Protein AF-A0ABD1CQR9-F1 (afdb_monomer_lite)

Structure (mmCIF, N/CA/C/O backbone):
data_AF-A0ABD1CQR9-F1
#
_entry.id   AF-A0ABD1CQR9-F1
#
loop_
_atom_site.group_PDB
_atom_site.id
_atom_site.type_symbol
_atom_site.label_atom_id
_atom_site.label_alt_id
_atom_site.label_comp_id
_atom_site.label_asym_id
_atom_site.label_entity_id
_atom_site.label_seq_id
_atom_site.pdbx_PDB_ins_code
_atom_site.Cartn_x
_atom_site.Cartn_y
_atom_site.Cartn_z
_atom_site.occupancy
_atom_site.B_iso_or_equiv
_atom_site.auth_seq_id
_atom_site.auth_comp_id
_atom_site.auth_asym_id
_atom_site.auth_atom_id
_atom_site.pdbx_PDB_model_num
ATOM 1 N N . MET A 1 1 ? -29.715 -29.839 72.479 1.00 40.62 1 MET A N 1
ATOM 2 C CA . MET A 1 1 ? -29.426 -29.655 71.038 1.00 40.62 1 MET A CA 1
ATOM 3 C C . MET A 1 1 ? -30.685 -30.059 70.261 1.00 40.62 1 MET A C 1
ATOM 5 O O . MET A 1 1 ? -30.909 -31.239 70.074 1.00 40.62 1 MET A O 1
ATOM 9 N N . ALA A 1 2 ? -31.726 -29.230 70.154 1.00 42.38 2 ALA A N 1
ATOM 10 C CA . ALA A 1 2 ? -31.905 -28.107 69.223 1.00 42.38 2 ALA A CA 1
ATOM 11 C C . ALA A 1 2 ? -31.872 -28.522 67.734 1.00 42.38 2 ALA A C 1
ATOM 13 O O . ALA A 1 2 ? -30.809 -28.780 67.190 1.00 42.38 2 ALA A O 1
ATOM 14 N N . GLY A 1 3 ? -33.044 -28.516 67.086 1.00 42.03 3 GLY A N 1
ATOM 15 C CA . GLY A 1 3 ? -33.210 -28.665 65.635 1.00 42.03 3 GLY A CA 1
ATOM 16 C C . GLY A 1 3 ? -34.651 -28.374 65.194 1.00 42.03 3 GLY A C 1
ATOM 17 O O . GLY A 1 3 ? -35.435 -29.285 64.963 1.00 42.03 3 GLY A O 1
ATOM 18 N N . LYS A 1 4 ? -35.033 -27.090 65.150 1.00 45.94 4 LYS A N 1
ATOM 19 C CA . LYS A 1 4 ? -36.355 -26.583 64.725 1.00 45.94 4 LYS A CA 1
ATOM 20 C C . LYS A 1 4 ? -36.390 -26.361 63.201 1.00 45.94 4 LYS A C 1
ATOM 22 O O . LYS A 1 4 ? -35.587 -25.564 62.738 1.00 45.94 4 LYS A O 1
ATOM 27 N N . ARG A 1 5 ? -37.431 -26.908 62.541 1.00 42.34 5 ARG A N 1
ATOM 28 C CA . ARG A 1 5 ? -38.255 -26.373 61.411 1.00 42.34 5 ARG A CA 1
ATOM 29 C C . ARG A 1 5 ? -37.505 -25.950 60.118 1.00 42.34 5 ARG A C 1
ATOM 31 O O . ARG A 1 5 ? -36.456 -25.333 60.169 1.00 42.34 5 ARG A O 1
ATOM 38 N N . ARG A 1 6 ? -38.064 -26.137 58.916 1.00 43.28 6 ARG A N 1
ATOM 39 C CA . ARG A 1 6 ? -39.086 -25.243 58.326 1.00 43.28 6 ARG A CA 1
ATOM 40 C C . ARG A 1 6 ? -39.656 -25.842 57.028 1.00 43.28 6 ARG A C 1
ATOM 42 O O . ARG A 1 6 ? -38.902 -26.197 56.131 1.00 43.28 6 ARG A O 1
ATOM 49 N N . HIS A 1 7 ? -40.985 -25.867 56.932 1.00 35.34 7 HIS A N 1
ATOM 50 C CA . HIS A 1 7 ? -41.724 -25.883 55.669 1.00 35.34 7 HIS A CA 1
ATOM 51 C C . HIS A 1 7 ? -41.501 -24.547 54.942 1.00 35.34 7 HIS A C 1
ATOM 53 O O . HIS A 1 7 ? -41.626 -23.492 55.563 1.00 35.34 7 HIS A O 1
ATOM 59 N N . GLY A 1 8 ? -41.169 -24.591 53.651 1.00 37.22 8 GLY A N 1
ATOM 60 C CA . GLY A 1 8 ? -41.141 -23.417 52.779 1.00 37.22 8 GLY A CA 1
ATOM 61 C C . GLY A 1 8 ? -42.484 -23.246 52.072 1.00 37.22 8 GLY A C 1
ATOM 62 O O . GLY A 1 8 ? -42.900 -24.125 51.322 1.00 37.22 8 GLY A O 1
ATOM 63 N N . GLU A 1 9 ? -43.158 -22.129 52.336 1.00 41.53 9 GLU A N 1
ATOM 64 C CA . GLU A 1 9 ? -44.396 -21.706 51.678 1.00 41.53 9 GLU A CA 1
ATOM 65 C C . GLU A 1 9 ? -44.145 -21.260 50.229 1.00 41.53 9 GLU A C 1
ATOM 67 O O . GLU A 1 9 ? -43.207 -20.520 49.927 1.00 41.53 9 GLU A O 1
ATOM 72 N N . SER A 1 10 ? -45.030 -21.677 49.324 1.00 39.88 10 SER A N 1
ATOM 73 C CA . SER A 1 10 ? -45.088 -21.239 47.932 1.00 39.88 10 SER A CA 1
ATOM 74 C C . SER A 1 10 ? -45.754 -19.860 47.824 1.00 39.88 10 SER A C 1
ATOM 76 O O . SER A 1 10 ? -46.963 -19.693 47.983 1.00 39.88 10 SER A O 1
ATOM 78 N N . GLY A 1 11 ? -44.948 -18.836 47.538 1.00 43.53 11 GLY A N 1
ATOM 79 C CA . GLY A 1 11 ? -45.418 -17.465 47.334 1.00 43.53 11 GLY A CA 1
ATOM 80 C C . GLY A 1 11 ? -46.300 -17.319 46.086 1.00 43.53 11 GLY A C 1
ATOM 81 O O . GLY A 1 11 ? -45.853 -17.537 44.959 1.00 43.53 11 GLY A O 1
ATOM 82 N N . LYS A 1 12 ? -47.556 -16.898 46.282 1.00 44.78 12 LYS A N 1
ATOM 83 C CA . LYS A 1 12 ? -48.500 -16.505 45.221 1.00 44.78 12 LYS A CA 1
ATOM 84 C C . LYS A 1 12 ? -47.951 -15.318 44.413 1.00 44.78 12 LYS A C 1
ATOM 86 O O . LYS A 1 12 ? -47.720 -14.240 44.960 1.00 44.78 12 LYS A O 1
ATOM 91 N N . ARG A 1 13 ? -47.796 -15.490 43.095 1.00 48.19 13 ARG A N 1
ATOM 92 C CA . ARG A 1 13 ? -47.448 -14.415 42.147 1.00 48.19 13 ARG A CA 1
ATOM 93 C C . ARG A 1 13 ? -48.627 -13.443 42.006 1.00 48.19 13 ARG A C 1
ATOM 95 O O . ARG A 1 13 ? -49.712 -13.847 41.598 1.00 48.19 13 ARG A O 1
ATOM 102 N N . LYS A 1 14 ? -48.422 -12.164 42.335 1.00 49.06 14 LYS A N 1
ATOM 103 C CA . LYS A 1 14 ? -49.403 -11.091 42.093 1.00 49.06 14 LYS A CA 1
ATOM 104 C C . LYS A 1 14 ? -49.391 -10.714 40.606 1.00 49.06 14 LYS A C 1
ATOM 106 O O . LYS A 1 14 ? -48.342 -10.378 40.066 1.00 49.06 14 LYS A O 1
ATOM 111 N N . SER A 1 15 ? -50.550 -10.771 39.953 1.00 52.16 15 SER A N 1
ATOM 112 C CA . SER A 1 15 ? -50.742 -10.371 38.555 1.00 52.16 15 SER A CA 1
ATOM 113 C C . SER A 1 15 ? -50.673 -8.847 38.409 1.00 52.16 15 SER A C 1
ATOM 115 O O . SER A 1 15 ? -51.504 -8.132 38.975 1.00 52.16 15 SER A O 1
ATOM 117 N N . VAL A 1 16 ? -49.702 -8.350 37.643 1.00 57.50 16 VAL A N 1
ATOM 118 C CA . VAL A 1 16 ? -49.576 -6.929 37.291 1.00 57.50 16 VAL A CA 1
ATOM 119 C C . VAL A 1 16 ? -50.618 -6.594 36.222 1.00 57.50 16 VAL A C 1
ATOM 121 O O . VAL A 1 16 ? -50.619 -7.190 35.148 1.00 57.50 16 VAL A O 1
ATOM 124 N N . LYS A 1 17 ? -51.528 -5.659 36.516 1.00 55.16 17 LYS A N 1
ATOM 125 C CA . LYS A 1 17 ? -52.494 -5.138 35.538 1.00 55.16 17 LYS A CA 1
ATOM 126 C C . LYS A 1 17 ? -51.797 -4.087 34.670 1.00 55.16 17 LYS A C 1
ATOM 128 O O . LYS A 1 17 ? -51.395 -3.048 35.183 1.00 55.16 17 LYS A O 1
ATOM 133 N N . ILE A 1 18 ? -51.653 -4.363 33.375 1.00 55.59 18 ILE A N 1
ATOM 134 C CA . ILE A 1 18 ? -51.069 -3.438 32.396 1.00 55.59 18 ILE A CA 1
ATOM 135 C C . ILE A 1 18 ? -52.205 -2.56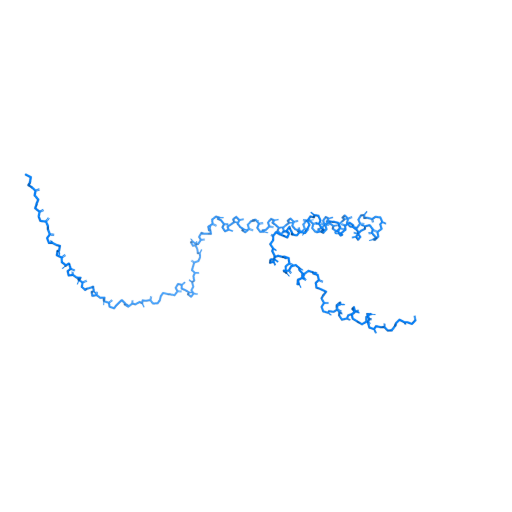8 31.848 1.00 55.59 18 ILE A C 1
ATOM 137 O O . ILE A 1 18 ? -53.094 -3.062 31.158 1.00 55.59 18 ILE A O 1
ATOM 141 N N . ALA A 1 19 ? -52.205 -1.281 32.195 1.00 60.53 19 ALA A N 1
ATOM 142 C CA . ALA A 1 19 ? -53.092 -0.300 31.577 1.00 60.53 19 ALA A CA 1
ATOM 143 C C . ALA A 1 19 ? -52.596 0.027 30.153 1.00 60.53 19 ALA A C 1
ATOM 145 O O . ALA A 1 19 ? -51.381 0.064 29.936 1.00 60.53 19 ALA A O 1
ATOM 146 N N . PRO A 1 20 ? -53.485 0.291 29.178 1.00 51.84 20 PRO A N 1
ATOM 147 C CA . PRO A 1 20 ? -53.064 0.627 27.825 1.00 51.84 20 PRO A CA 1
ATOM 148 C C . PRO A 1 20 ? -52.458 2.036 27.812 1.00 51.84 20 PRO A C 1
ATOM 150 O O . PRO A 1 20 ? -53.170 3.040 27.877 1.00 51.84 20 PRO A O 1
ATOM 153 N N . SER A 1 21 ? 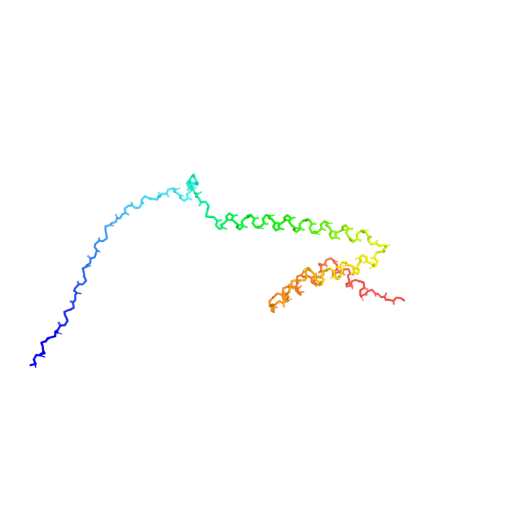-51.129 2.129 27.736 1.00 58.91 21 SER A N 1
ATOM 154 C CA . SER A 1 21 ? -50.458 3.404 27.497 1.00 58.91 21 SER A CA 1
ATOM 155 C C . SER A 1 21 ? -50.718 3.819 26.052 1.00 58.91 21 SER A C 1
ATOM 157 O O . SER A 1 21 ? -50.269 3.142 25.127 1.00 58.91 21 SER A O 1
ATOM 159 N N . LYS A 1 22 ? -51.425 4.932 25.838 1.00 60.31 22 LYS A N 1
ATOM 160 C CA . LYS A 1 22 ? -51.466 5.594 24.529 1.00 60.31 22 LYS A CA 1
ATOM 161 C C . LYS A 1 22 ? -50.042 6.047 24.194 1.00 60.31 22 LYS A C 1
ATOM 163 O O . LYS A 1 22 ? -49.596 7.080 24.689 1.00 60.31 22 LYS A O 1
ATOM 168 N N . SER A 1 23 ? -49.313 5.258 23.410 1.00 61.44 23 SER A N 1
ATOM 169 C CA . SER A 1 23 ? -47.995 5.632 22.911 1.00 61.44 23 SER A CA 1
ATOM 170 C C . SER A 1 23 ? -48.172 6.777 21.919 1.00 61.44 23 SER A C 1
ATOM 172 O O . SER A 1 23 ? -48.677 6.607 20.812 1.00 61.44 23 SER A O 1
ATOM 174 N N . LYS A 1 24 ? -47.784 7.986 22.328 1.00 64.56 24 LYS A N 1
ATOM 175 C CA . LYS A 1 24 ? -47.511 9.051 21.366 1.00 64.56 24 LYS A CA 1
ATOM 176 C C . LYS A 1 24 ? -46.311 8.580 20.549 1.00 64.56 24 LYS A C 1
ATOM 178 O O . LYS A 1 24 ? -45.231 8.423 21.109 1.00 64.56 24 LYS A O 1
ATOM 183 N N . ILE A 1 25 ? -46.516 8.301 19.265 1.00 62.72 25 ILE A N 1
ATOM 184 C CA . ILE A 1 25 ? -45.426 8.103 18.307 1.00 62.72 25 ILE A CA 1
ATOM 185 C C . ILE A 1 25 ? -44.619 9.402 18.325 1.00 62.72 25 ILE A C 1
ATOM 187 O O . ILE A 1 25 ? -45.125 10.444 17.907 1.00 62.72 25 ILE A O 1
ATOM 191 N N . SER A 1 26 ? -43.426 9.376 18.917 1.00 66.75 26 SER A N 1
ATOM 192 C CA . SER A 1 26 ? -42.556 10.544 18.918 1.00 66.75 26 SER A CA 1
ATOM 193 C C . SER A 1 26 ? -41.872 10.640 17.555 1.00 66.75 26 SER A C 1
ATOM 195 O O . SER A 1 26 ? -41.362 9.656 17.025 1.00 66.75 26 SER A O 1
ATOM 197 N N . ASN A 1 27 ? -41.887 11.835 16.960 1.00 66.12 27 ASN A N 1
ATOM 198 C CA . ASN A 1 27 ? -41.229 12.116 15.678 1.00 66.12 27 ASN A CA 1
ATOM 199 C C . ASN A 1 27 ? -39.692 12.165 15.796 1.00 66.12 27 ASN A C 1
ATOM 201 O O . ASN A 1 27 ? -39.016 12.521 14.832 1.00 66.12 27 ASN A O 1
ATOM 205 N N . ASP A 1 28 ? -39.132 11.786 16.948 1.00 67.75 28 ASP A N 1
ATOM 206 C CA . ASP A 1 28 ? -37.695 11.812 17.238 1.00 67.75 28 ASP A CA 1
ATOM 207 C C . ASP A 1 28 ? -36.890 10.919 16.277 1.00 67.75 28 ASP A C 1
ATOM 209 O O . ASP A 1 28 ? -35.703 11.148 16.063 1.00 67.75 28 ASP A O 1
ATOM 213 N N . SER A 1 29 ? -37.532 9.920 15.654 1.00 67.44 29 SER A N 1
ATOM 214 C CA . SER A 1 29 ? -36.911 9.103 14.605 1.00 67.44 29 SER A CA 1
ATOM 215 C C . SER A 1 29 ? -36.900 9.773 13.227 1.00 67.44 29 SER A C 1
ATOM 217 O O . SER A 1 29 ? -36.074 9.419 12.393 1.00 67.44 29 SER A O 1
ATOM 219 N N . VAL A 1 30 ? -37.836 10.692 12.962 1.00 76.88 30 VAL A N 1
ATOM 220 C CA . VAL A 1 30 ? -37.983 11.385 11.669 1.00 76.88 30 VAL A CA 1
ATOM 221 C C . VAL A 1 30 ? -37.059 12.601 11.607 1.00 76.88 30 VAL A C 1
ATOM 223 O O . VAL A 1 30 ? -36.476 12.876 10.561 1.00 76.88 30 VAL A O 1
ATOM 226 N N . TYR A 1 31 ? -36.872 13.287 12.739 1.00 79.00 31 TYR A N 1
ATOM 227 C CA . TYR A 1 31 ? -35.996 14.453 12.858 1.00 79.00 31 TYR A CA 1
ATOM 228 C C . TYR A 1 31 ? -35.098 14.336 14.096 1.00 79.00 31 TYR A C 1
ATOM 230 O O . TYR A 1 31 ? -35.364 14.984 15.110 1.00 79.00 31 TYR A O 1
ATOM 238 N N . PRO A 1 32 ? -34.043 13.503 14.049 1.00 76.81 32 PRO A N 1
ATOM 239 C CA . PRO A 1 32 ? -33.101 13.415 15.153 1.00 76.81 32 PRO A CA 1
ATOM 240 C C . PRO A 1 32 ? -32.367 14.752 15.325 1.00 76.81 32 PRO A C 1
ATOM 242 O O . PRO A 1 32 ? -31.690 15.224 14.409 1.00 76.81 32 PRO A O 1
ATOM 245 N N . ASP A 1 33 ? -32.491 15.360 16.504 1.00 77.81 33 ASP A N 1
ATOM 246 C CA . ASP A 1 33 ? -31.696 16.526 16.885 1.00 77.81 33 ASP A CA 1
ATOM 247 C C . ASP A 1 33 ? -30.356 16.068 17.483 1.00 77.81 33 ASP A C 1
ATOM 249 O O . ASP A 1 33 ? -30.300 15.438 18.542 1.00 77.81 33 ASP A O 1
ATOM 253 N N . TYR A 1 34 ? -29.260 16.388 16.795 1.00 79.38 34 TYR A N 1
ATOM 254 C CA . TYR A 1 34 ? -27.895 16.059 17.217 1.00 79.38 34 TYR A CA 1
ATOM 255 C C . TYR A 1 34 ? -27.225 17.185 18.015 1.00 79.38 34 TYR A C 1
ATOM 257 O O . TYR A 1 34 ? -26.043 17.073 18.338 1.00 79.38 34 TYR A O 1
ATOM 265 N N . SER A 1 35 ? -27.951 18.250 18.372 1.00 81.56 35 SER A N 1
ATOM 266 C CA . SER A 1 35 ? -27.420 19.406 19.114 1.00 81.56 35 SER A CA 1
ATOM 267 C C . SER A 1 35 ? -26.694 19.036 20.418 1.00 81.56 35 SER A C 1
ATOM 269 O O . SER A 1 35 ? -25.764 19.727 20.833 1.00 81.56 35 SER A O 1
ATOM 271 N N . LYS A 1 36 ? -27.077 17.921 21.051 1.00 82.00 36 LYS A N 1
ATOM 272 C CA . LYS A 1 36 ? -26.473 17.397 22.292 1.00 82.00 36 LYS A CA 1
ATOM 273 C C . LYS A 1 36 ? -25.635 16.133 22.082 1.00 82.00 36 LYS A C 1
ATOM 275 O O . LYS A 1 36 ? -25.192 15.526 23.057 1.00 82.00 36 LYS A O 1
ATOM 280 N N . PHE A 1 37 ? -25.434 15.701 20.838 1.00 82.56 37 PHE A N 1
ATOM 281 C CA . PHE A 1 37 ? -24.711 14.471 20.544 1.00 82.56 37 PHE A CA 1
ATOM 282 C C . PHE A 1 37 ? -23.207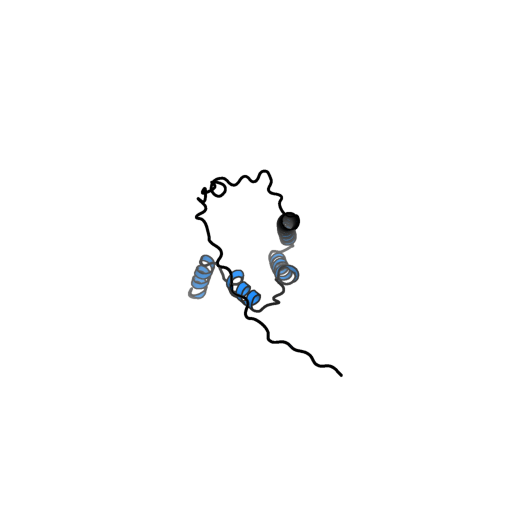 14.674 20.739 1.00 82.56 37 PHE A C 1
ATOM 284 O O . PHE A 1 37 ? -22.525 15.298 19.928 1.00 82.56 37 PHE A O 1
ATOM 291 N N . GLN A 1 38 ? -22.678 14.129 21.833 1.00 85.81 38 GLN A N 1
ATOM 292 C CA . GLN A 1 38 ? -21.244 14.107 22.088 1.00 85.81 38 GLN A CA 1
ATOM 293 C C . GLN A 1 38 ? -20.640 12.836 21.495 1.00 85.81 38 GLN A C 1
ATOM 295 O O . GLN A 1 38 ? -20.938 11.722 21.927 1.00 85.81 38 GLN A O 1
ATOM 300 N N . VAL A 1 39 ? -19.769 13.006 20.501 1.00 87.56 39 VAL A N 1
ATOM 301 C CA . VAL A 1 39 ? -19.001 11.895 19.936 1.00 87.56 39 VAL A CA 1
ATOM 302 C C . VAL A 1 39 ? -18.071 11.355 21.018 1.00 87.56 39 VAL A C 1
ATOM 304 O O . VAL A 1 39 ? -17.294 12.103 21.614 1.00 87.56 39 VAL A O 1
ATOM 307 N N . THR A 1 40 ? -18.130 10.049 21.274 1.00 93.19 40 THR A N 1
ATOM 308 C CA . THR A 1 40 ? -17.243 9.427 22.257 1.00 93.19 40 THR A CA 1
ATOM 309 C C . THR A 1 40 ? -15.789 9.571 21.813 1.00 93.19 40 THR A C 1
ATOM 311 O O . THR A 1 40 ? -15.447 9.423 20.636 1.00 93.19 40 THR A O 1
ATOM 314 N N . TYR A 1 41 ? -14.904 9.846 22.767 1.00 93.06 41 TYR A N 1
ATOM 315 C CA . TYR A 1 41 ? -13.488 10.081 22.485 1.00 93.06 41 TYR A CA 1
ATOM 316 C C . TYR A 1 41 ? -12.809 8.972 21.645 1.00 93.06 41 TYR A C 1
ATOM 318 O O . TYR A 1 41 ? -12.074 9.313 20.716 1.00 93.06 41 TYR A O 1
ATOM 326 N N . PRO A 1 42 ? -13.094 7.664 21.839 1.00 95.12 42 PRO A N 1
ATOM 327 C CA . PRO A 1 42 ? -12.533 6.609 20.991 1.00 95.12 42 PRO A CA 1
ATOM 328 C C . PRO A 1 42 ? -12.875 6.752 19.501 1.00 95.12 42 PRO A C 1
ATOM 330 O O . PRO A 1 42 ? -12.048 6.434 18.646 1.00 95.12 42 PRO A O 1
ATOM 333 N N . VAL A 1 43 ? -14.069 7.256 19.171 1.00 94.25 43 VAL A N 1
ATOM 334 C CA . VAL A 1 43 ? -14.490 7.480 17.779 1.00 94.25 43 VAL A CA 1
ATOM 335 C C . VAL A 1 43 ? -13.678 8.612 17.155 1.00 94.25 43 VAL A C 1
ATOM 337 O O . VAL A 1 43 ? -13.200 8.474 16.028 1.00 94.25 43 VAL A O 1
ATOM 340 N N . VAL A 1 44 ? -13.439 9.685 17.912 1.00 94.81 44 VAL A N 1
ATOM 341 C CA . VAL A 1 44 ? -12.573 10.794 17.487 1.00 94.81 44 VAL A CA 1
ATOM 342 C C . VAL A 1 44 ? -11.144 10.300 17.249 1.00 94.81 44 VAL A C 1
ATOM 344 O O . VAL A 1 44 ? -10.556 10.599 16.209 1.00 94.81 44 VAL A O 1
ATOM 347 N N . CYS A 1 45 ? -10.590 9.498 18.162 1.00 95.88 45 CYS A N 1
ATOM 348 C CA . CYS A 1 45 ? -9.254 8.916 18.006 1.00 95.88 45 CYS A CA 1
ATOM 349 C C . CYS A 1 45 ? -9.159 8.014 16.773 1.00 95.88 45 CYS A C 1
ATOM 351 O O . CYS A 1 45 ? -8.206 8.129 16.006 1.00 95.88 45 CYS A O 1
ATOM 353 N N . ARG A 1 46 ? -10.167 7.166 16.530 1.00 96.06 46 ARG A N 1
ATOM 354 C CA . ARG A 1 46 ? -10.226 6.316 15.333 1.00 96.06 46 ARG A CA 1
ATOM 355 C C . ARG A 1 46 ? -10.244 7.144 14.049 1.00 96.06 46 ARG A C 1
ATOM 357 O O . ARG A 1 46 ? -9.558 6.793 13.093 1.00 96.06 46 ARG A O 1
ATOM 364 N N . GLN A 1 47 ? -11.015 8.231 14.021 1.00 96.44 47 GLN A N 1
ATOM 365 C CA . GLN A 1 47 ? -11.067 9.130 12.869 1.00 96.44 47 GLN A CA 1
ATOM 366 C C . GLN A 1 47 ? -9.716 9.810 12.623 1.00 96.44 47 GLN A C 1
ATOM 368 O O . GLN A 1 47 ? -9.246 9.811 11.487 1.00 96.44 47 GLN A O 1
ATOM 373 N N . ARG A 1 48 ? -9.073 10.335 13.673 1.00 96.88 48 ARG A N 1
ATOM 374 C CA . ARG A 1 48 ? -7.738 10.953 13.583 1.00 96.88 48 ARG A CA 1
ATOM 375 C C . ARG A 1 48 ? -6.698 9.962 13.073 1.00 96.88 48 ARG A C 1
ATOM 377 O O . ARG A 1 48 ? -6.034 10.235 12.084 1.00 96.88 48 ARG A O 1
ATOM 384 N N . TYR A 1 49 ? -6.659 8.768 13.661 1.00 96.81 49 TYR A N 1
ATOM 385 C CA . TYR A 1 49 ? -5.759 7.703 13.229 1.00 96.81 49 TYR A CA 1
ATOM 386 C C . TYR A 1 49 ? -5.963 7.337 11.754 1.00 96.81 49 TYR A C 1
ATOM 388 O O . TYR A 1 49 ? -5.003 7.176 11.006 1.00 96.81 49 TYR A O 1
ATOM 396 N N . HIS A 1 50 ? -7.217 7.241 11.304 1.00 95.38 50 HIS A N 1
ATOM 397 C CA . HIS A 1 50 ? -7.511 6.978 9.899 1.00 95.38 50 HIS A CA 1
ATOM 398 C C . HIS A 1 50 ? -7.014 8.102 8.977 1.00 95.38 50 HIS A C 1
ATOM 400 O O . HIS A 1 50 ? -6.431 7.819 7.933 1.00 95.38 50 HIS A O 1
ATOM 406 N N . GLN A 1 51 ? -7.217 9.364 9.359 1.00 97.19 51 GLN A N 1
ATOM 407 C CA . GLN A 1 51 ? -6.735 10.514 8.590 1.00 97.19 51 GLN A CA 1
ATOM 408 C C . GLN A 1 51 ? -5.207 10.541 8.501 1.00 97.19 51 GLN A C 1
ATOM 410 O O . GLN A 1 51 ? -4.665 10.753 7.415 1.00 97.19 51 GLN A O 1
ATOM 415 N N . ASP A 1 52 ? -4.523 10.279 9.613 1.00 96.75 52 ASP A N 1
ATOM 416 C CA . ASP A 1 52 ? -3.064 10.232 9.664 1.00 96.75 52 ASP A CA 1
ATOM 417 C C . ASP A 1 52 ? -2.517 9.074 8.830 1.00 96.75 52 ASP A C 1
ATOM 419 O O . ASP A 1 52 ? -1.583 9.277 8.056 1.00 96.75 52 ASP A O 1
ATOM 423 N N . LYS A 1 53 ? -3.158 7.898 8.882 1.00 94.62 53 LYS A N 1
ATOM 424 C CA . LYS A 1 53 ? -2.830 6.774 7.997 1.00 94.62 53 LYS A CA 1
ATOM 425 C C . LYS A 1 53 ? -2.924 7.183 6.527 1.00 94.62 53 LYS A C 1
ATOM 427 O O . LYS A 1 53 ? -1.983 6.978 5.773 1.00 94.62 53 LYS A O 1
ATOM 432 N N . VAL A 1 54 ? -4.034 7.796 6.113 1.00 93.75 54 VAL A N 1
ATOM 433 C CA . VAL A 1 54 ? -4.218 8.227 4.716 1.00 93.75 54 VAL A CA 1
ATOM 434 C C . VAL A 1 54 ? -3.162 9.257 4.305 1.00 93.75 54 VAL A C 1
ATOM 436 O O . VAL A 1 54 ? -2.697 9.237 3.166 1.00 93.75 54 VAL A O 1
ATOM 439 N N . ARG A 1 55 ? -2.777 10.171 5.204 1.00 96.56 55 ARG A N 1
ATOM 440 C CA . ARG A 1 55 ? -1.715 11.152 4.941 1.00 96.56 55 ARG A CA 1
ATOM 441 C C . ARG A 1 55 ? -0.355 10.472 4.783 1.00 96.56 55 ARG A C 1
ATOM 443 O O . ARG A 1 55 ? 0.357 10.787 3.833 1.00 96.56 55 ARG A O 1
ATOM 450 N N . TYR A 1 56 ? -0.031 9.542 5.676 1.00 95.31 56 TYR A N 1
ATOM 451 C CA . TYR A 1 56 ? 1.189 8.746 5.615 1.00 95.31 56 TYR A CA 1
ATOM 452 C C . TYR A 1 56 ? 1.262 7.938 4.317 1.00 95.31 56 TYR A C 1
ATOM 454 O O . TYR A 1 56 ? 2.239 8.063 3.587 1.00 95.31 56 TYR A O 1
ATOM 462 N N . ASP A 1 57 ? 0.203 7.202 3.972 1.00 90.12 57 ASP A N 1
ATOM 463 C CA . ASP A 1 57 ? 0.160 6.362 2.770 1.00 90.12 57 ASP A CA 1
ATOM 464 C C . ASP A 1 57 ? 0.380 7.196 1.495 1.00 90.12 57 ASP A C 1
ATOM 466 O O . ASP A 1 57 ? 1.100 6.779 0.588 1.00 90.12 57 ASP A O 1
ATOM 470 N N . LYS A 1 58 ? -0.191 8.408 1.432 1.00 94.12 58 LYS A N 1
ATOM 471 C CA . LYS A 1 58 ? 0.028 9.342 0.315 1.00 94.12 58 LYS A CA 1
ATOM 472 C C . LYS A 1 58 ? 1.483 9.795 0.212 1.00 94.12 58 LYS A C 1
ATOM 474 O O . LYS A 1 58 ? 2.035 9.794 -0.887 1.00 94.12 58 LYS A O 1
ATOM 479 N N . GLN A 1 59 ? 2.087 10.189 1.333 1.00 96.44 59 GLN A N 1
ATOM 480 C CA . GLN A 1 59 ? 3.487 10.613 1.371 1.00 96.44 59 GLN A CA 1
ATOM 481 C C . GLN A 1 59 ? 4.412 9.458 0.976 1.00 96.44 59 GLN A C 1
ATOM 483 O O . GLN A 1 59 ? 5.275 9.619 0.119 1.00 96.44 59 GLN A O 1
ATOM 488 N N . PHE A 1 60 ? 4.168 8.273 1.531 1.00 92.62 60 PHE A N 1
ATOM 489 C CA . PHE A 1 60 ? 4.932 7.068 1.246 1.00 92.62 60 PHE A CA 1
ATOM 490 C C . PHE A 1 60 ? 4.889 6.698 -0.243 1.00 92.62 60 PHE A C 1
ATOM 492 O O . PHE A 1 60 ? 5.925 6.447 -0.853 1.00 92.62 60 PHE A O 1
ATOM 499 N N . GLN A 1 61 ? 3.707 6.726 -0.867 1.00 91.25 61 GLN A N 1
ATOM 500 C CA . GLN A 1 61 ? 3.567 6.469 -2.306 1.00 91.25 61 GLN A CA 1
ATOM 501 C C . GLN A 1 61 ? 4.311 7.499 -3.161 1.00 91.25 61 GLN A C 1
ATOM 503 O O . GLN A 1 61 ? 4.904 7.144 -4.182 1.00 91.25 61 GLN A O 1
ATOM 508 N N . TYR A 1 62 ? 4.278 8.771 -2.758 1.00 95.88 62 TYR A N 1
ATOM 509 C CA . TYR A 1 62 ? 5.010 9.830 -3.443 1.00 95.88 62 TYR A CA 1
ATOM 510 C C . TYR A 1 62 ? 6.525 9.603 -3.369 1.00 95.88 62 TYR A C 1
ATOM 512 O O . TYR A 1 62 ? 7.198 9.625 -4.399 1.00 95.88 62 TYR A O 1
ATOM 520 N N . GLU A 1 63 ? 7.051 9.326 -2.177 1.00 94.75 63 GLU A N 1
ATOM 521 C CA . GLU A 1 63 ? 8.476 9.061 -1.962 1.00 94.75 63 GLU A CA 1
ATOM 522 C C . GLU A 1 63 ? 8.945 7.824 -2.728 1.00 94.75 63 GLU A C 1
ATOM 524 O O . GLU A 1 63 ? 9.972 7.869 -3.403 1.00 94.75 63 GLU A O 1
ATOM 529 N N . LEU A 1 64 ? 8.157 6.747 -2.710 1.00 92.38 64 LEU A N 1
ATOM 530 C CA . LEU A 1 64 ? 8.466 5.516 -3.434 1.00 92.38 64 LEU A CA 1
ATOM 531 C C . LEU A 1 64 ? 8.572 5.767 -4.942 1.00 92.38 64 LEU A C 1
ATOM 533 O O . LEU A 1 64 ? 9.516 5.304 -5.580 1.00 92.38 64 LEU A O 1
ATOM 537 N N . LYS A 1 65 ? 7.659 6.571 -5.501 1.00 92.50 65 LYS A N 1
ATOM 538 C CA . LYS A 1 65 ? 7.710 6.970 -6.910 1.00 92.50 65 LYS A CA 1
ATOM 539 C C . LYS A 1 65 ? 8.950 7.806 -7.231 1.00 92.50 65 LYS A C 1
ATOM 541 O O . LYS A 1 65 ? 9.553 7.608 -8.281 1.00 92.50 65 LYS A O 1
ATOM 546 N N . MET A 1 66 ? 9.338 8.730 -6.353 1.00 96.06 66 MET A N 1
ATOM 547 C CA . MET A 1 66 ? 10.544 9.538 -6.563 1.00 96.06 66 MET A CA 1
ATOM 548 C C . MET A 1 66 ? 11.813 8.686 -6.515 1.00 96.06 66 MET A C 1
ATOM 550 O O . MET A 1 66 ? 12.678 8.837 -7.373 1.00 96.06 66 MET A O 1
ATOM 554 N N . LEU A 1 67 ? 11.893 7.735 -5.584 1.00 94.12 67 LEU A N 1
ATOM 555 C CA . LEU A 1 67 ? 13.008 6.789 -5.501 1.00 94.12 67 LEU A CA 1
ATOM 556 C C . LEU A 1 67 ? 13.103 5.882 -6.731 1.00 94.12 67 LEU A C 1
ATOM 558 O O . LEU A 1 67 ? 14.206 5.578 -7.185 1.00 94.12 67 LEU A O 1
ATOM 562 N N . GLU A 1 68 ? 11.961 5.472 -7.280 1.00 93.31 68 GLU A N 1
ATOM 563 C CA . GLU A 1 68 ? 11.895 4.687 -8.512 1.00 93.31 68 GLU A CA 1
ATOM 564 C C . GLU A 1 68 ? 12.392 5.495 -9.723 1.00 93.31 68 GLU A C 1
ATOM 566 O O . GLU A 1 68 ? 13.159 4.976 -10.531 1.00 93.31 68 GLU A O 1
ATOM 571 N N . LEU A 1 69 ? 12.018 6.778 -9.814 1.00 93.81 69 LEU A N 1
ATOM 572 C CA . LEU A 1 69 ? 12.472 7.695 -10.869 1.00 93.81 69 LEU A CA 1
ATOM 573 C C . LEU A 1 69 ? 13.956 8.067 -10.759 1.00 93.81 69 LEU A C 1
ATOM 575 O O . LEU A 1 69 ? 14.576 8.390 -11.766 1.00 93.81 69 LEU A O 1
ATOM 579 N N . MET A 1 70 ? 14.524 8.027 -9.554 1.00 95.94 70 MET A N 1
ATOM 580 C CA . MET A 1 70 ? 15.941 8.305 -9.311 1.00 95.94 70 MET A CA 1
ATOM 581 C C . MET A 1 70 ? 16.883 7.167 -9.738 1.00 95.94 70 MET A C 1
ATOM 583 O O . MET A 1 70 ? 18.098 7.333 -9.654 1.00 95.94 70 MET A O 1
ATOM 587 N N . GLN A 1 71 ? 16.366 6.010 -10.161 1.00 96.12 71 GLN A N 1
ATOM 588 C CA . GLN A 1 71 ? 17.216 4.901 -10.594 1.00 96.12 71 GLN A CA 1
ATOM 589 C C . GLN A 1 71 ? 17.839 5.163 -11.971 1.00 96.12 71 GLN A C 1
ATOM 591 O O . GLN A 1 71 ? 17.213 5.726 -12.865 1.00 96.12 71 GLN A O 1
ATOM 596 N N . ASN A 1 72 ? 19.073 4.691 -12.161 1.00 95.00 72 ASN A N 1
ATOM 597 C CA . ASN A 1 72 ? 19.847 4.932 -13.384 1.00 95.00 72 ASN A CA 1
ATOM 598 C C . ASN A 1 72 ? 19.306 4.185 -14.614 1.00 95.00 72 ASN A C 1
ATOM 600 O O . ASN A 1 72 ? 19.562 4.597 -15.745 1.00 95.00 72 ASN A O 1
ATOM 604 N N . SER A 1 73 ? 18.581 3.079 -14.417 1.00 95.81 73 SER A N 1
ATOM 605 C CA . SER A 1 73 ? 17.958 2.322 -15.502 1.00 95.81 73 SER A CA 1
ATOM 606 C C . SER A 1 73 ? 16.548 1.859 -15.145 1.00 95.81 73 SER A C 1
ATOM 608 O O . SER A 1 73 ? 16.205 1.658 -13.977 1.00 95.81 73 SER A O 1
ATOM 610 N N . ALA A 1 74 ? 15.737 1.610 -16.177 1.00 92.31 74 ALA A N 1
ATOM 611 C CA . ALA A 1 74 ? 14.408 1.022 -16.019 1.00 92.31 74 ALA A CA 1
ATOM 612 C C . ALA A 1 74 ? 14.456 -0.368 -15.354 1.00 92.31 74 ALA A C 1
ATOM 614 O O . ALA A 1 74 ? 13.525 -0.757 -14.651 1.00 92.31 74 ALA A O 1
ATOM 615 N N . TYR A 1 75 ? 15.550 -1.113 -15.542 1.00 94.38 75 TYR A N 1
ATOM 616 C CA . TYR A 1 75 ? 15.736 -2.414 -14.906 1.00 94.38 75 TYR A CA 1
ATOM 617 C C . TYR A 1 75 ? 15.958 -2.287 -13.393 1.00 94.38 75 TYR A C 1
ATOM 619 O O . TYR A 1 75 ? 15.380 -3.048 -12.613 1.00 94.38 75 TYR A O 1
ATOM 627 N N . ASP A 1 76 ? 16.746 -1.297 -12.974 1.00 95.56 76 ASP A N 1
ATOM 628 C CA . ASP A 1 76 ? 17.014 -1.035 -11.558 1.00 95.56 76 ASP A CA 1
ATOM 629 C C . ASP A 1 76 ? 15.770 -0.496 -10.854 1.00 95.56 76 ASP A C 1
ATOM 631 O O . ASP A 1 76 ? 15.429 -0.964 -9.770 1.00 95.56 76 ASP A O 1
ATOM 635 N N . SER A 1 77 ? 15.024 0.388 -11.522 1.00 93.06 77 SER A N 1
ATOM 636 C CA . SER A 1 77 ? 13.692 0.845 -11.104 1.00 93.06 77 SER A CA 1
ATOM 637 C C . SER A 1 77 ? 12.731 -0.331 -10.873 1.00 93.06 77 SER A C 1
ATOM 639 O O . SER A 1 77 ? 12.179 -0.475 -9.779 1.00 93.06 77 SER A O 1
ATOM 641 N N . MET A 1 78 ? 12.616 -1.251 -11.839 1.00 92.38 78 MET A N 1
ATOM 642 C CA . MET A 1 78 ? 11.789 -2.456 -11.704 1.00 92.38 78 MET A CA 1
ATOM 643 C C . MET A 1 78 ? 12.234 -3.331 -10.520 1.00 92.38 78 MET A C 1
ATOM 645 O O . MET A 1 78 ? 11.399 -3.826 -9.754 1.00 92.38 78 MET A O 1
ATOM 649 N N . ARG A 1 79 ? 13.544 -3.565 -10.362 1.00 93.25 79 ARG A N 1
ATOM 650 C CA . ARG A 1 79 ? 14.066 -4.383 -9.257 1.00 93.25 79 ARG A CA 1
ATOM 651 C C . ARG A 1 79 ? 13.836 -3.733 -7.902 1.00 93.25 79 ARG A C 1
ATOM 653 O O . ARG A 1 79 ? 13.444 -4.451 -6.979 1.00 93.25 79 ARG A O 1
ATOM 660 N N . PHE A 1 80 ? 14.057 -2.427 -7.798 1.00 92.88 80 PHE A N 1
ATOM 661 C CA . PHE A 1 80 ? 13.787 -1.634 -6.606 1.00 92.88 80 PHE A CA 1
ATOM 662 C C . PHE A 1 80 ? 12.316 -1.761 -6.208 1.00 92.88 80 PHE A C 1
ATOM 664 O O . PHE A 1 80 ? 12.026 -2.207 -5.099 1.00 92.88 80 PHE A O 1
ATOM 671 N N . HIS A 1 81 ? 11.397 -1.502 -7.144 1.00 89.88 81 HIS A N 1
ATOM 672 C CA . HIS A 1 81 ? 9.958 -1.624 -6.915 1.00 89.88 81 HIS A CA 1
ATOM 673 C C . HIS A 1 81 ? 9.584 -3.018 -6.387 1.00 89.88 81 HIS A C 1
ATOM 675 O O . HIS A 1 81 ? 8.880 -3.149 -5.385 1.00 89.88 81 HIS A O 1
ATOM 681 N N . ARG A 1 82 ? 10.120 -4.080 -7.006 1.00 87.56 82 ARG A N 1
ATOM 682 C CA . ARG A 1 82 ? 9.886 -5.464 -6.566 1.00 87.56 82 ARG A CA 1
ATOM 683 C C . ARG A 1 82 ? 10.432 -5.742 -5.163 1.00 87.56 82 ARG A C 1
ATOM 685 O O . ARG A 1 82 ? 9.762 -6.420 -4.391 1.00 87.56 82 ARG A O 1
ATOM 692 N N . HIS A 1 83 ? 11.632 -5.264 -4.837 1.00 89.00 83 HIS A N 1
ATOM 693 C CA . HIS A 1 83 ? 12.237 -5.495 -3.521 1.00 89.00 83 HIS A CA 1
ATOM 694 C C . HIS A 1 83 ? 11.456 -4.780 -2.425 1.00 89.00 83 HIS A C 1
ATOM 696 O O . HIS A 1 83 ? 11.108 -5.410 -1.433 1.00 89.00 83 HIS A O 1
ATOM 702 N N . VAL A 1 84 ? 11.117 -3.508 -2.635 1.00 87.19 84 VAL A N 1
ATOM 703 C CA . VAL A 1 84 ? 10.319 -2.721 -1.687 1.00 87.19 84 VAL A CA 1
ATOM 704 C C . VAL A 1 84 ? 8.938 -3.350 -1.486 1.00 87.19 84 VAL A C 1
ATOM 706 O O . VAL A 1 84 ? 8.487 -3.504 -0.353 1.00 87.19 84 VAL A O 1
ATOM 709 N N . ALA A 1 85 ? 8.293 -3.815 -2.561 1.00 82.81 85 ALA A N 1
ATOM 710 C CA . ALA A 1 85 ? 7.010 -4.506 -2.469 1.00 82.81 85 ALA A CA 1
ATOM 711 C C . ALA A 1 85 ? 7.056 -5.752 -1.561 1.00 82.81 85 ALA A C 1
ATOM 713 O O . ALA A 1 85 ? 6.100 -6.019 -0.840 1.00 82.81 85 ALA A O 1
ATOM 714 N N . ILE A 1 86 ? 8.162 -6.503 -1.586 1.00 78.69 86 ILE A N 1
ATOM 715 C CA . ILE A 1 86 ? 8.332 -7.740 -0.808 1.00 78.69 86 ILE A CA 1
ATOM 716 C C . ILE A 1 86 ? 8.728 -7.450 0.643 1.00 78.69 86 ILE A C 1
ATOM 718 O O . ILE A 1 86 ? 8.295 -8.162 1.545 1.00 78.69 86 ILE A O 1
ATOM 722 N N . THR A 1 87 ? 9.566 -6.441 0.885 1.00 79.25 87 THR A N 1
ATOM 723 C CA . THR A 1 87 ? 10.157 -6.216 2.212 1.00 79.25 87 THR A CA 1
ATOM 724 C C . THR A 1 87 ? 9.334 -5.300 3.107 1.00 79.25 87 THR A C 1
ATOM 726 O O . THR A 1 87 ? 9.368 -5.482 4.322 1.00 79.25 87 THR A O 1
ATOM 729 N N . THR A 1 88 ? 8.608 -4.325 2.549 1.00 75.62 88 THR A N 1
ATOM 730 C CA . THR A 1 88 ? 7.915 -3.294 3.347 1.00 75.62 88 THR A CA 1
ATOM 731 C C . THR A 1 88 ? 6.405 -3.277 3.149 1.00 75.62 88 THR A C 1
ATOM 733 O O . THR A 1 88 ? 5.666 -3.035 4.099 1.00 75.62 88 THR A O 1
ATOM 736 N N . LEU A 1 89 ? 5.937 -3.537 1.928 1.00 70.69 89 LEU A N 1
ATOM 737 C CA . LEU A 1 89 ? 4.516 -3.478 1.566 1.00 70.69 89 LEU A CA 1
ATOM 738 C C . LEU A 1 89 ? 3.812 -4.828 1.626 1.00 70.69 89 LEU A C 1
ATOM 740 O O . LEU A 1 89 ? 2.581 -4.880 1.578 1.00 70.69 89 LEU A O 1
ATOM 744 N N . TRP A 1 90 ? 4.574 -5.915 1.706 1.00 69.25 90 TRP A N 1
ATOM 745 C CA . TRP A 1 90 ? 3.998 -7.237 1.818 1.00 69.25 90 TRP A CA 1
ATOM 746 C C . TRP A 1 90 ? 3.267 -7.316 3.157 1.00 69.25 90 TRP A C 1
ATOM 748 O O . TRP A 1 90 ? 3.911 -7.166 4.201 1.00 69.25 90 TRP A O 1
ATOM 758 N N . PRO A 1 91 ? 1.937 -7.528 3.173 1.00 61.69 91 PRO A N 1
ATOM 759 C CA . PRO A 1 91 ? 1.270 -7.815 4.426 1.00 61.69 91 PRO A CA 1
ATOM 760 C C . PRO A 1 91 ? 1.967 -9.052 4.976 1.00 61.69 91 PRO A C 1
ATOM 762 O O . PRO A 1 91 ? 2.124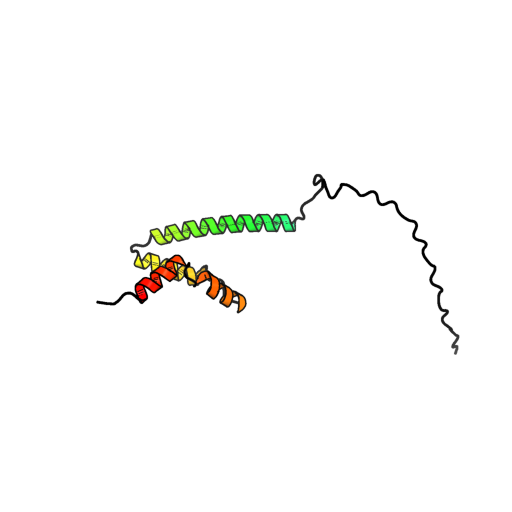 -10.027 4.233 1.00 61.69 91 PRO A O 1
ATOM 765 N N . PRO A 1 92 ? 2.449 -9.040 6.222 1.00 59.31 92 PRO A N 1
ATOM 766 C CA . PRO A 1 92 ? 2.984 -10.256 6.775 1.00 59.31 92 PRO A CA 1
ATOM 767 C C . PRO A 1 92 ? 1.818 -11.246 6.770 1.00 59.31 92 PRO A C 1
ATOM 769 O O . PRO A 1 92 ? 0.792 -11.025 7.410 1.00 59.31 92 PRO A O 1
ATOM 772 N N . LEU A 1 93 ? 1.919 -12.246 5.893 1.00 60.34 93 LEU A N 1
ATOM 773 C CA . LEU A 1 93 ? 0.865 -13.206 5.598 1.00 60.34 93 LEU A CA 1
ATOM 774 C C . LEU A 1 93 ? 0.737 -14.134 6.803 1.00 60.34 93 LEU A C 1
ATOM 776 O O . LEU A 1 93 ? 1.190 -15.276 6.786 1.00 60.34 93 LEU A O 1
ATOM 780 N N . HIS A 1 94 ? 0.196 -13.604 7.890 1.00 59.03 94 HIS A N 1
ATOM 781 C CA . HIS A 1 94 ? 0.128 -14.288 9.166 1.00 59.03 94 HIS A CA 1
ATOM 782 C C . HIS A 1 94 ? -1.017 -15.301 9.171 1.00 59.03 94 HIS A C 1
ATOM 784 O O . HIS A 1 94 ? -0.955 -16.288 9.902 1.00 59.03 94 HIS A O 1
ATOM 790 N N . THR A 1 95 ? -2.034 -15.104 8.320 1.00 75.81 95 THR A N 1
ATOM 791 C CA . THR A 1 95 ? -3.231 -15.948 8.286 1.00 75.81 95 THR A CA 1
ATOM 792 C C . THR A 1 95 ? -3.513 -16.511 6.892 1.00 75.81 95 THR A C 1
ATOM 794 O O . THR A 1 95 ? -3.475 -15.797 5.894 1.00 75.81 95 THR A O 1
ATOM 797 N N . LYS A 1 96 ? -3.937 -17.783 6.813 1.00 79.38 96 LYS A N 1
ATOM 798 C CA . LYS A 1 96 ? -4.350 -18.447 5.555 1.00 79.38 96 LYS A CA 1
ATOM 799 C C . LYS A 1 96 ? -5.377 -17.638 4.743 1.00 79.38 96 LYS A C 1
ATOM 801 O O . LYS A 1 96 ? -5.281 -17.573 3.525 1.00 79.38 96 LYS A O 1
ATOM 806 N N . LYS A 1 97 ? -6.312 -16.964 5.422 1.00 80.75 97 LYS A N 1
ATOM 807 C CA . LYS A 1 97 ? -7.322 -16.098 4.786 1.00 80.75 97 LYS A CA 1
ATOM 808 C C . LYS A 1 97 ? -6.710 -14.895 4.064 1.00 80.75 97 LYS A C 1
ATOM 810 O O . LYS A 1 97 ? -7.208 -14.494 3.019 1.00 80.75 97 LYS A O 1
ATOM 815 N N . GLU A 1 98 ? -5.642 -14.320 4.612 1.00 76.75 98 GLU A N 1
ATOM 816 C CA . GLU A 1 98 ? -4.940 -13.183 4.007 1.00 76.75 98 GLU A CA 1
ATOM 817 C C . GLU A 1 98 ? -4.161 -13.640 2.771 1.00 76.75 98 GLU A C 1
ATOM 819 O O . GLU A 1 98 ? -4.174 -12.951 1.756 1.00 76.75 98 GLU A O 1
ATOM 824 N N . ILE A 1 99 ? -3.579 -14.846 2.814 1.00 77.44 99 ILE A N 1
ATOM 825 C CA . ILE A 1 99 ? -2.927 -15.483 1.660 1.00 77.44 99 ILE A CA 1
ATOM 826 C C . ILE A 1 99 ? -3.934 -15.694 0.529 1.00 77.44 99 ILE A C 1
ATOM 828 O O . ILE A 1 99 ? -3.698 -15.260 -0.595 1.00 77.44 99 ILE A O 1
ATOM 832 N N . GLU A 1 100 ? -5.075 -16.320 0.824 1.00 82.88 100 GLU A N 1
ATOM 833 C CA . GLU A 1 100 ? -6.132 -16.571 -0.163 1.00 82.88 100 GLU A CA 1
ATOM 834 C C . GLU A 1 100 ? -6.679 -15.265 -0.760 1.00 82.88 100 GLU A C 1
ATOM 836 O O . GLU A 1 100 ? -6.856 -15.166 -1.974 1.00 82.88 100 GLU A O 1
ATOM 841 N N . TYR A 1 101 ? -6.876 -14.233 0.067 1.00 80.12 101 TYR A N 1
ATOM 842 C CA . TYR A 1 101 ? -7.319 -12.914 -0.387 1.00 80.12 101 TYR A CA 1
ATOM 843 C C . TYR A 1 101 ? -6.302 -12.243 -1.319 1.00 80.12 101 TYR A C 1
ATOM 845 O O . TYR A 1 101 ? -6.676 -11.704 -2.362 1.00 80.12 101 TYR A O 1
ATOM 853 N N . VAL A 1 102 ? -5.013 -12.285 -0.972 1.00 75.19 102 VAL A N 1
ATOM 854 C CA . VAL A 1 102 ? -3.948 -11.696 -1.794 1.00 75.19 102 VAL A CA 1
ATOM 855 C C . VAL A 1 102 ? -3.795 -12.451 -3.117 1.00 75.19 102 VAL A C 1
ATOM 857 O O . VAL A 1 102 ? -3.683 -11.820 -4.169 1.00 75.19 102 VAL A O 1
ATOM 860 N N . LEU A 1 103 ? -3.868 -13.784 -3.097 1.00 73.81 103 LEU A N 1
ATOM 861 C CA . LEU A 1 103 ? -3.837 -14.603 -4.310 1.00 73.81 103 LEU A CA 1
ATOM 862 C C . LEU A 1 103 ? -5.016 -14.304 -5.250 1.00 73.81 103 LEU A C 1
ATOM 864 O O . LEU A 1 103 ? -4.796 -14.175 -6.453 1.00 73.81 103 LEU A O 1
ATOM 868 N N . ASP A 1 104 ? -6.237 -14.130 -4.732 1.00 77.44 104 ASP A N 1
ATOM 869 C CA . ASP A 1 104 ? -7.402 -13.812 -5.576 1.00 77.44 104 ASP A CA 1
ATOM 870 C C . ASP A 1 104 ? -7.412 -12.357 -6.076 1.00 77.44 104 ASP A C 1
ATOM 872 O O . ASP A 1 104 ? -7.860 -12.097 -7.193 1.00 77.44 104 ASP A O 1
ATOM 876 N N . LYS A 1 105 ? -6.944 -11.389 -5.271 1.00 72.25 105 LYS A N 1
ATOM 877 C CA . LYS A 1 105 ? -7.092 -9.954 -5.584 1.00 72.25 105 LYS A CA 1
ATOM 878 C C . LYS A 1 105 ? -5.863 -9.280 -6.177 1.00 72.25 105 LYS A C 1
ATOM 880 O O . LYS A 1 105 ? -6.032 -8.429 -7.043 1.00 72.25 105 LYS A O 1
ATOM 885 N N . PHE A 1 106 ? -4.658 -9.611 -5.721 1.00 68.12 106 PHE A N 1
ATOM 886 C CA . PHE A 1 106 ? -3.439 -8.898 -6.125 1.00 68.12 106 PHE A CA 1
ATOM 887 C C . PHE A 1 106 ? -2.728 -9.555 -7.307 1.00 68.12 106 PHE A C 1
ATOM 889 O O . PHE A 1 106 ? -2.263 -8.858 -8.202 1.00 68.12 106 PHE A O 1
ATOM 896 N N . PHE A 1 1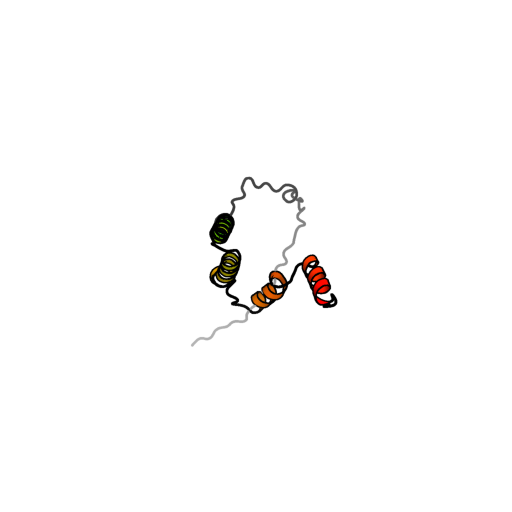07 ? -2.659 -10.888 -7.339 1.00 67.38 107 PHE A N 1
ATOM 897 C CA . PHE A 1 107 ? -1.974 -11.618 -8.417 1.00 67.38 107 PHE A CA 1
ATOM 898 C C . PHE A 1 107 ? -2.845 -11.874 -9.644 1.00 67.38 107 PHE A C 1
ATOM 900 O O . PHE A 1 107 ? -2.384 -12.424 -10.647 1.00 67.38 107 PHE A O 1
ATOM 907 N N . ARG A 1 108 ? -4.110 -11.465 -9.586 1.00 74.19 108 ARG A N 1
ATOM 908 C CA . ARG A 1 108 ? -5.055 -11.651 -10.672 1.00 74.19 108 ARG A CA 1
ATOM 909 C C . ARG A 1 108 ? -4.977 -10.460 -11.621 1.00 74.19 108 ARG A C 1
ATOM 911 O O . ARG A 1 108 ? -5.298 -9.333 -11.258 1.00 74.19 108 ARG A O 1
ATOM 918 N N . LEU A 1 109 ? -4.541 -10.725 -12.851 1.00 77.31 109 LEU A N 1
ATOM 919 C CA . LEU A 1 109 ? -4.532 -9.723 -13.914 1.00 77.31 109 LEU A CA 1
ATOM 920 C C . LEU A 1 109 ? -5.969 -9.207 -14.144 1.00 77.31 109 LEU A C 1
ATOM 922 O O . LEU A 1 109 ? -6.903 -10.016 -14.182 1.00 77.31 109 LEU A O 1
ATOM 926 N N . PRO A 1 110 ? -6.174 -7.888 -14.314 1.00 83.19 110 PRO A N 1
ATOM 927 C CA . PRO A 1 110 ? -7.464 -7.348 -14.721 1.00 83.19 110 PRO A CA 1
ATOM 928 C C . PRO A 1 110 ? -7.873 -7.934 -16.073 1.00 83.19 110 PRO A C 1
ATOM 930 O O . PRO A 1 110 ? -7.031 -8.115 -16.953 1.00 83.19 110 PRO A O 1
ATOM 933 N N . ASP A 1 111 ? -9.174 -8.159 -16.275 1.00 83.06 111 ASP A N 1
ATOM 934 C CA . ASP A 1 111 ? -9.705 -8.936 -17.408 1.00 83.06 111 ASP A CA 1
ATOM 935 C C . ASP A 1 111 ? -9.174 -8.497 -18.782 1.00 83.06 111 ASP A C 1
ATOM 937 O O . ASP A 1 111 ? -8.949 -9.329 -19.662 1.00 83.06 111 ASP A O 1
ATOM 941 N N . LYS A 1 112 ? -8.926 -7.194 -18.971 1.00 87.31 112 LYS A N 1
ATOM 942 C CA . LYS A 1 112 ? -8.319 -6.649 -20.197 1.00 87.31 112 LYS A CA 1
ATOM 943 C C . LYS A 1 112 ? -6.897 -7.171 -20.436 1.00 87.31 112 LYS A C 1
ATOM 945 O O . LYS A 1 112 ? -6.562 -7.531 -21.560 1.00 87.31 112 LYS A O 1
ATOM 950 N N . GLN A 1 113 ? -6.068 -7.208 -19.394 1.00 86.94 113 GLN A N 1
ATOM 951 C CA . GLN A 1 113 ? -4.697 -7.716 -19.474 1.00 86.94 113 GLN A CA 1
ATOM 952 C C . GLN A 1 113 ? -4.688 -9.236 -19.638 1.00 86.94 113 GLN A C 1
ATOM 954 O O . GLN A 1 113 ? -3.896 -9.754 -20.416 1.00 86.94 113 GLN A O 1
ATOM 959 N N . THR A 1 114 ? -5.615 -9.942 -18.991 1.00 86.94 114 THR A N 1
ATOM 960 C CA . THR A 1 114 ? -5.764 -11.399 -19.117 1.00 86.94 114 THR A CA 1
ATOM 961 C C . THR A 1 114 ? -6.162 -11.810 -20.533 1.00 86.94 114 THR A C 1
ATOM 963 O O . THR A 1 114 ? -5.640 -12.794 -21.049 1.00 86.94 114 THR A O 1
ATOM 966 N N . ARG A 1 115 ? -7.052 -11.047 -21.187 1.00 88.38 115 ARG A N 1
ATOM 967 C CA . ARG A 1 115 ? -7.403 -11.245 -22.605 1.00 88.38 115 ARG A CA 1
ATOM 968 C C . ARG A 1 115 ? -6.188 -11.047 -23.503 1.00 88.38 115 ARG A C 1
ATOM 970 O O . ARG A 1 115 ? -5.814 -11.976 -24.201 1.00 88.38 115 ARG A O 1
ATOM 977 N N . ARG A 1 116 ? -5.504 -9.906 -23.373 1.00 89.69 116 ARG A N 1
ATOM 978 C CA . ARG A 1 116 ? -4.282 -9.623 -24.139 1.00 89.69 116 ARG A CA 1
ATOM 979 C C . ARG A 1 116 ? -3.211 -10.699 -23.941 1.00 89.69 116 ARG A C 1
ATOM 981 O O . ARG A 1 116 ? -2.561 -11.090 -24.900 1.00 89.69 116 ARG A O 1
ATOM 988 N N . LEU A 1 117 ? -3.021 -11.180 -22.711 1.00 88.94 117 LEU A N 1
ATOM 989 C CA . LEU A 1 117 ? -2.074 -12.254 -22.420 1.00 88.94 117 LEU A CA 1
ATOM 990 C C . LEU A 1 117 ? -2.467 -13.552 -23.133 1.00 88.94 117 LEU A C 1
ATOM 992 O O . LEU A 1 117 ? -1.604 -14.185 -23.727 1.00 88.94 117 LEU A O 1
ATOM 996 N N . ARG A 1 118 ? -3.752 -13.933 -23.115 1.00 90.44 118 ARG A N 1
ATOM 997 C CA . ARG A 1 118 ? -4.236 -15.102 -23.868 1.00 90.44 118 ARG A CA 1
ATOM 998 C C . ARG A 1 118 ? -4.028 -14.939 -25.367 1.00 90.44 118 ARG A C 1
ATOM 1000 O O . ARG A 1 118 ? -3.608 -15.894 -26.004 1.00 90.44 118 ARG A O 1
ATOM 1007 N N . ASP A 1 119 ? -4.275 -13.752 -25.909 1.00 92.62 119 ASP A N 1
ATOM 1008 C CA . ASP A 1 119 ? -4.067 -13.476 -27.332 1.00 92.62 119 ASP A CA 1
ATOM 1009 C C . ASP A 1 119 ? -2.589 -13.641 -27.712 1.00 92.62 119 ASP A C 1
ATOM 1011 O O . ASP A 1 119 ? -2.285 -14.246 -28.732 1.00 92.62 119 ASP A O 1
ATOM 1015 N N . ILE A 1 120 ? -1.667 -13.179 -26.858 1.00 90.69 120 ILE A N 1
ATOM 1016 C CA . ILE A 1 120 ? -0.219 -13.366 -27.043 1.00 90.69 120 ILE A CA 1
ATOM 1017 C C . ILE A 1 120 ? 0.174 -14.842 -26.909 1.00 90.69 120 ILE A C 1
ATOM 1019 O O . ILE A 1 120 ? 0.957 -15.334 -27.711 1.00 90.69 120 ILE A O 1
ATOM 1023 N N . MET A 1 121 ? -0.355 -15.555 -25.911 1.00 90.44 121 MET A N 1
ATOM 1024 C CA . MET A 1 121 ? -0.033 -16.971 -25.694 1.00 90.44 121 MET A CA 1
ATOM 1025 C C . MET A 1 121 ? -0.568 -17.887 -26.797 1.00 90.44 121 MET A C 1
ATOM 1027 O O . MET A 1 121 ? 0.038 -18.916 -27.077 1.00 90.44 121 MET A O 1
ATOM 1031 N N . ASN A 1 122 ? -1.700 -17.524 -27.400 1.00 91.12 122 ASN A N 1
ATOM 1032 C CA . ASN A 1 122 ? -2.328 -18.279 -28.480 1.00 91.12 122 ASN A CA 1
ATOM 1033 C C . ASN A 1 122 ? -1.864 -17.821 -29.869 1.00 91.12 122 ASN A C 1
ATOM 1035 O O . ASN A 1 122 ? -2.249 -18.433 -30.866 1.00 91.12 122 ASN A O 1
ATOM 1039 N N . ALA A 1 123 ? -1.089 -16.738 -29.957 1.00 88.38 123 ALA A N 1
ATOM 1040 C CA . ALA A 1 123 ? -0.547 -16.283 -31.223 1.00 88.38 123 ALA A CA 1
ATOM 1041 C C . ALA A 1 123 ? 0.446 -17.329 -31.761 1.00 88.38 123 ALA A C 1
ATOM 1043 O O . ALA A 1 123 ? 1.290 -17.817 -31.004 1.00 88.38 123 ALA A O 1
ATOM 1044 N N . PRO A 1 124 ? 0.369 -17.685 -33.055 1.00 79.56 124 PRO A N 1
ATOM 1045 C CA . PRO A 1 124 ? 1.331 -18.596 -33.651 1.00 79.56 124 PRO A CA 1
ATOM 1046 C C . PRO A 1 124 ? 2.723 -17.960 -33.622 1.00 79.56 124 PRO A C 1
ATOM 1048 O O . PRO A 1 124 ? 2.911 -16.819 -34.050 1.00 79.56 124 PRO A O 1
ATOM 1051 N N . VAL A 1 125 ? 3.691 -18.709 -33.100 1.00 74.00 125 VAL A N 1
ATOM 1052 C CA . VAL A 1 125 ? 5.109 -18.361 -33.188 1.00 74.00 125 VAL A CA 1
ATOM 1053 C C . VAL A 1 125 ? 5.564 -18.764 -34.588 1.00 74.00 125 VAL A C 1
ATOM 1055 O O . VAL A 1 125 ? 5.526 -19.949 -34.916 1.00 74.00 125 VAL A O 1
ATOM 1058 N N . TYR A 1 126 ? 5.891 -17.773 -35.417 1.00 61.47 126 TYR A N 1
ATOM 1059 C CA . TYR A 1 126 ? 6.467 -17.974 -36.750 1.00 61.47 126 TYR A CA 1
ATOM 1060 C C . TYR A 1 126 ? 7.958 -18.292 -36.664 1.00 61.47 126 TYR A C 1
ATOM 1062 O O . TYR A 1 126 ? 8.630 -17.699 -35.786 1.00 61.47 126 TYR A O 1
#

InterPro domains:
  IPR032004 Protein of unknown function DUF4790 [PF16037] (31-122)

Organism: Culex pipiens pipiens (NCBI:txid38569)

Radius o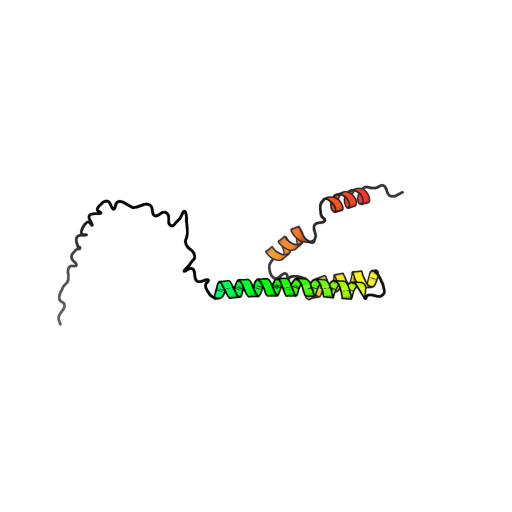f gyration: 33.78 Å; chains: 1; bounding box: 73×49×108 Å

Foldseek 3Di:
DDDDDDDDDDDDDDDDDDDDDPDDPDCCVVDPDCVPPDDDPVVVVVVVVVVVVVVVVVVVVVVLVVVLVPDPDVVVSVVSVVVCCVPPVPDPCPDPVSVVVCVVPVVDDDPVVVVVVVCVVPDDDD

pLDDT: mean 78.04, std 17.45, range [35.34, 97.19]

Secondary structure (DSSP, 8-state):
------PPP-PPPPPP----------GGGTS---TT----HHHHHHHHHHHHHHHHHHHHHHHHHHHHHTSSSHHHHHHHHHHHHHHTSS----SHHHHHHHHHHTSS--HHHHHHHHHHHHS---

Sequence (126 aa):
MAGKRRHGESGKRKSVKIAPSKSKISNDSVYPDYSKFQVTYPVVCRQRYHQDKVRYDKQFQYELKMLELMQNSAYDSMRFHRHVAITTLWPPLHTKKEIEYVLDKFFRLPDKQTRRLRDIMNAPVY